Protein AF-A0A7Y3D135-F1 (afdb_monomer_lite)

Foldseek 3Di:
DPPDQLVCLLPDDPCVCVVVVVLVPDDPVVSVVVVVVSVVSNVVSVVVVVVVD

Structure (mmCIF, N/CA/C/O backbone):
data_AF-A0A7Y3D135-F1
#
_entry.id   AF-A0A7Y3D135-F1
#
loop_
_atom_site.group_PDB
_atom_site.id
_atom_site.type_symbol
_atom_site.label_atom_id
_atom_site.label_alt_id
_atom_site.label_comp_id
_atom_site.label_asym_id
_atom_site.label_entity_id
_atom_site.label_seq_id
_atom_site.pdbx_PDB_ins_code
_atom_site.Cartn_x
_atom_site.Cartn_y
_atom_site.Cartn_z
_atom_site.occupancy
_atom_site.B_iso_or_equiv
_atom_site.auth_seq_id
_atom_site.auth_comp_id
_atom_site.auth_asym_id
_atom_site.auth_atom_id
_atom_site.pdbx_PDB_model_num
ATOM 1 N N . LEU A 1 1 ? -8.728 -0.477 -2.353 1.00 78.31 1 LEU A N 1
ATOM 2 C CA . LEU A 1 1 ? -8.598 0.067 -0.979 1.00 78.31 1 LEU A CA 1
ATOM 3 C C . LEU A 1 1 ? -9.559 1.216 -0.676 1.00 78.31 1 LEU A C 1
ATOM 5 O O . LEU A 1 1 ? -9.885 1.396 0.485 1.00 78.31 1 LEU A O 1
ATOM 9 N N . SER A 1 2 ? -10.012 1.997 -1.665 1.00 84.56 2 SER A N 1
ATOM 10 C CA . SER A 1 2 ? -10.995 3.060 -1.404 1.00 84.56 2 SER A CA 1
ATOM 11 C C . SER A 1 2 ? -12.294 2.501 -0.808 1.00 84.56 2 SER A C 1
ATOM 13 O O . SER A 1 2 ? -12.769 1.467 -1.277 1.00 84.56 2 SER A O 1
ATOM 15 N N . GLY A 1 3 ? -12.834 3.174 0.213 1.00 88.56 3 GLY A N 1
ATOM 16 C CA . GLY A 1 3 ? -14.102 2.827 0.867 1.00 88.56 3 GLY A CA 1
ATOM 17 C C . GLY A 1 3 ? -14.111 1.518 1.665 1.00 88.56 3 GLY A C 1
ATOM 18 O O . GLY A 1 3 ? -15.180 1.088 2.078 1.00 88.56 3 GLY A O 1
ATOM 19 N N . GLN A 1 4 ? -12.956 0.879 1.862 1.00 94.56 4 GLN A N 1
ATOM 20 C CA . GLN A 1 4 ? -12.854 -0.389 2.588 1.00 94.56 4 GLN A CA 1
ATOM 21 C C . GLN A 1 4 ? -12.771 -0.177 4.098 1.00 94.56 4 GLN A C 1
ATOM 23 O O . GLN A 1 4 ? -12.292 0.867 4.555 1.00 94.56 4 GLN A O 1
ATOM 28 N N . HIS A 1 5 ? -13.180 -1.185 4.874 1.00 95.62 5 HIS A N 1
ATOM 29 C CA . HIS A 1 5 ? -12.960 -1.136 6.312 1.00 95.62 5 HIS A CA 1
ATOM 30 C C . HIS A 1 5 ? -11.455 -1.164 6.624 1.00 95.62 5 HIS A C 1
ATOM 32 O O . HIS A 1 5 ? -10.670 -1.768 5.888 1.00 95.62 5 HIS A O 1
ATOM 38 N N . PRO A 1 6 ? -11.028 -0.539 7.735 1.00 95.81 6 PRO A N 1
ATOM 39 C CA . PRO A 1 6 ? -9.616 -0.478 8.108 1.00 95.81 6 PRO A CA 1
ATOM 40 C C . PRO A 1 6 ? -8.981 -1.866 8.213 1.00 95.81 6 PRO A C 1
ATOM 42 O O . PRO A 1 6 ? -7.893 -2.080 7.685 1.00 95.81 6 PRO A O 1
ATOM 45 N N . LYS A 1 7 ? -9.696 -2.827 8.811 1.00 96.06 7 LYS A N 1
ATOM 46 C CA . LYS A 1 7 ? -9.274 -4.228 8.894 1.00 96.06 7 LYS A CA 1
ATOM 47 C C . LYS A 1 7 ? -8.967 -4.836 7.520 1.00 96.06 7 LYS A C 1
ATOM 49 O O . LYS A 1 7 ? -7.902 -5.422 7.347 1.00 96.06 7 LYS A O 1
ATOM 54 N N . ASP A 1 8 ? -9.829 -4.611 6.532 1.00 96.75 8 ASP A N 1
ATOM 55 C CA . ASP A 1 8 ? -9.640 -5.142 5.177 1.00 96.75 8 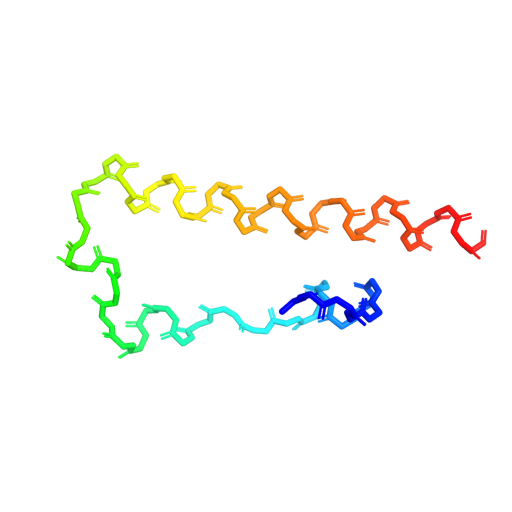ASP A CA 1
ATOM 56 C C . ASP A 1 8 ? -8.411 -4.522 4.496 1.00 96.75 8 ASP A C 1
ATOM 58 O O . ASP A 1 8 ? -7.691 -5.195 3.764 1.00 96.75 8 ASP A O 1
ATOM 62 N N . ILE A 1 9 ? -8.112 -3.243 4.759 1.00 96.81 9 ILE A N 1
ATOM 63 C CA . ILE A 1 9 ? -6.903 -2.578 4.243 1.00 96.81 9 ILE A CA 1
ATOM 64 C C . ILE A 1 9 ? -5.632 -3.173 4.871 1.00 96.81 9 ILE A C 1
ATOM 66 O O . ILE A 1 9 ? -4.616 -3.330 4.186 1.00 96.81 9 ILE A O 1
ATOM 70 N N . ILE A 1 10 ? -5.676 -3.499 6.165 1.00 95.94 10 ILE A N 1
ATOM 71 C CA . ILE A 1 10 ? -4.557 -4.105 6.901 1.00 95.94 10 ILE A CA 1
ATOM 72 C C . ILE A 1 10 ? -4.253 -5.499 6.340 1.00 95.94 10 ILE A C 1
ATOM 74 O O . ILE A 1 10 ? -3.096 -5.798 6.019 1.00 95.94 10 ILE A O 1
ATOM 78 N N . GLU A 1 11 ? -5.296 -6.313 6.175 1.00 96.56 11 GLU A N 1
ATOM 79 C CA . GLU A 1 11 ? -5.214 -7.716 5.753 1.00 96.56 11 GLU A CA 1
ATOM 80 C C . GLU A 1 11 ? -5.058 -7.887 4.235 1.00 96.56 11 GLU A C 1
ATOM 82 O O . GLU A 1 11 ? -4.644 -8.954 3.791 1.00 96.56 11 GLU A O 1
ATOM 87 N N . ALA A 1 12 ? -5.312 -6.843 3.437 1.00 96.56 12 ALA A N 1
ATOM 88 C CA . ALA A 1 12 ? -5.203 -6.907 1.983 1.00 96.56 12 ALA A CA 1
ATOM 89 C C . ALA A 1 12 ? -3.827 -7.415 1.522 1.00 96.56 12 ALA A C 1
ATOM 91 O O . ALA A 1 12 ? -2.786 -6.813 1.830 1.00 96.56 12 ALA A O 1
ATOM 92 N N . ASP A 1 13 ? -3.840 -8.494 0.743 1.00 95.06 13 ASP A N 1
ATOM 93 C CA . ASP A 1 13 ? -2.654 -9.025 0.086 1.00 95.06 13 ASP A CA 1
ATOM 94 C C . ASP A 1 13 ? -2.257 -8.132 -1.097 1.00 95.06 13 ASP A C 1
ATOM 96 O O . ASP A 1 13 ? -3.079 -7.737 -1.924 1.00 95.06 13 ASP A O 1
ATOM 100 N N . MET A 1 14 ? -0.975 -7.784 -1.145 1.00 95.19 14 MET A N 1
ATOM 101 C CA . MET A 1 14 ? -0.378 -6.932 -2.174 1.00 95.19 14 MET A CA 1
ATOM 102 C C . MET A 1 14 ? 0.604 -7.712 -3.057 1.00 95.19 14 MET A C 1
ATOM 104 O O . MET A 1 14 ? 1.271 -7.100 -3.891 1.00 95.19 14 MET A O 1
ATOM 108 N N . GLY A 1 15 ? 0.690 -9.039 -2.896 1.00 94.62 15 GLY A N 1
ATOM 109 C CA . GLY A 1 15 ? 1.534 -9.930 -3.694 1.00 94.62 15 GLY A CA 1
ATOM 110 C C . GLY A 1 15 ? 1.231 -9.862 -5.189 1.00 94.62 15 GLY A C 1
ATOM 111 O O . GLY A 1 15 ? 2.152 -9.947 -5.998 1.00 94.62 15 GLY A O 1
ATOM 112 N N . PHE A 1 16 ? -0.017 -9.546 -5.563 1.00 94.38 16 PHE A N 1
ATOM 113 C CA . PHE A 1 16 ? -0.414 -9.355 -6.962 1.00 94.38 16 PHE A CA 1
ATOM 114 C C . PHE A 1 16 ? 0.460 -8.326 -7.704 1.00 94.38 16 PHE A C 1
ATOM 116 O O . PHE A 1 16 ? 0.615 -8.410 -8.915 1.00 94.38 16 PHE A O 1
ATOM 123 N N . ILE A 1 17 ? 1.039 -7.345 -6.998 1.00 94.75 17 ILE A N 1
ATOM 124 C CA . ILE A 1 17 ? 1.927 -6.326 -7.582 1.00 94.75 17 ILE A CA 1
ATOM 125 C C . ILE A 1 17 ? 3.209 -6.961 -8.131 1.00 94.75 17 ILE A C 1
ATOM 127 O O . ILE A 1 17 ? 3.731 -6.507 -9.152 1.00 94.75 17 ILE A O 1
ATOM 131 N N . ASP A 1 18 ? 3.713 -7.981 -7.441 1.00 93.75 18 ASP A N 1
ATOM 132 C CA . ASP A 1 18 ? 4.858 -8.771 -7.879 1.00 93.75 18 ASP A CA 1
ATOM 133 C C . ASP A 1 18 ? 4.438 -9.769 -8.966 1.00 93.75 18 ASP A C 1
ATOM 135 O O . ASP A 1 18 ? 5.102 -9.858 -9.993 1.00 93.75 18 ASP A O 1
ATOM 139 N N . GLU A 1 19 ? 3.293 -10.437 -8.803 1.00 96.50 19 GLU A N 1
ATOM 140 C CA . GLU A 1 19 ? 2.787 -11.429 -9.766 1.00 96.50 19 GLU A CA 1
ATOM 141 C C . GLU A 1 19 ? 2.539 -10.852 -11.164 1.00 96.50 19 GLU A C 1
ATOM 143 O O . GLU A 1 19 ? 2.836 -11.506 -12.162 1.00 96.50 19 GLU A O 1
ATOM 148 N N . ILE A 1 20 ? 2.020 -9.623 -11.257 1.00 96.06 20 ILE A N 1
ATOM 149 C CA . ILE A 1 20 ? 1.793 -8.959 -12.551 1.00 96.06 20 ILE A CA 1
ATOM 150 C C . ILE A 1 20 ? 3.055 -8.281 -13.109 1.00 96.06 20 ILE A C 1
ATOM 152 O O . ILE A 1 20 ? 2.975 -7.610 -14.137 1.00 96.06 20 ILE A O 1
ATOM 156 N N . GLY A 1 21 ? 4.197 -8.373 -12.417 1.00 94.75 21 GLY A N 1
ATOM 157 C CA . GLY A 1 21 ? 5.452 -7.740 -12.832 1.00 94.75 21 GLY A CA 1
ATOM 158 C C . GLY A 1 21 ? 5.433 -6.208 -12.773 1.00 94.75 21 GLY A C 1
ATOM 159 O O . GLY A 1 21 ? 6.267 -5.548 -13.391 1.00 94.75 21 GLY A O 1
ATOM 160 N N . LEU A 1 22 ? 4.505 -5.588 -12.027 1.00 95.06 22 LEU A N 1
ATOM 161 C CA . LEU A 1 22 ? 4.336 -4.128 -12.043 1.00 95.06 22 LEU A CA 1
ATOM 162 C C . LEU A 1 22 ? 5.617 -3.398 -11.624 1.00 95.06 22 LEU A C 1
A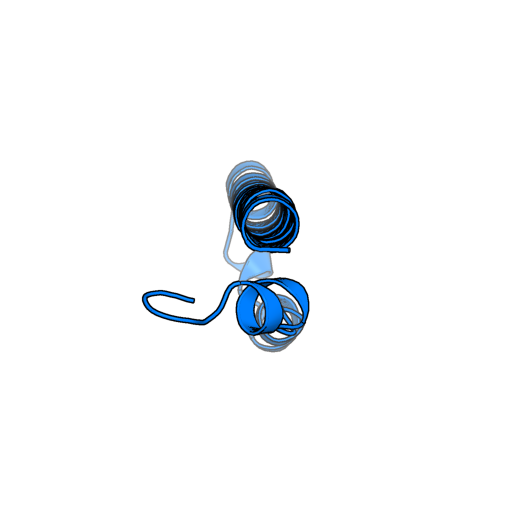TOM 164 O O . LEU A 1 22 ? 5.951 -2.363 -12.200 1.00 95.06 22 LEU A O 1
ATOM 168 N N . LYS A 1 23 ? 6.352 -3.932 -10.641 1.00 93.38 23 LYS A N 1
ATOM 169 C CA . LYS A 1 23 ? 7.615 -3.332 -10.181 1.00 93.38 23 LYS A CA 1
ATOM 170 C C . LYS A 1 23 ? 8.704 -3.358 -11.255 1.00 93.38 23 LYS A C 1
ATOM 172 O O . LYS A 1 23 ? 9.522 -2.445 -11.272 1.00 93.38 23 LYS A O 1
ATOM 177 N N . GLU A 1 24 ? 8.693 -4.338 -12.157 1.00 94.12 24 GLU A N 1
ATOM 178 C CA . GLU A 1 24 ? 9.695 -4.494 -13.224 1.00 94.12 24 GLU A CA 1
ATOM 179 C C . GLU A 1 24 ? 9.558 -3.416 -14.309 1.00 94.12 24 GLU A C 1
ATOM 181 O O . GLU A 1 24 ? 10.535 -3.029 -14.948 1.00 94.12 24 GLU A O 1
ATOM 186 N N . HIS A 1 25 ? 8.354 -2.862 -14.470 1.00 95.12 25 HIS A N 1
ATOM 187 C CA . HIS A 1 25 ? 8.074 -1.752 -15.383 1.00 95.12 25 HIS A CA 1
ATOM 188 C C . HIS A 1 25 ? 8.321 -0.368 -14.765 1.00 95.12 25 HIS A C 1
ATOM 190 O O . HIS A 1 25 ? 8.168 0.661 -15.432 1.00 95.12 25 HIS A O 1
ATOM 196 N N . LEU A 1 26 ? 8.692 -0.313 -13.486 1.00 96.38 26 LEU A N 1
ATOM 197 C CA . LEU A 1 26 ? 8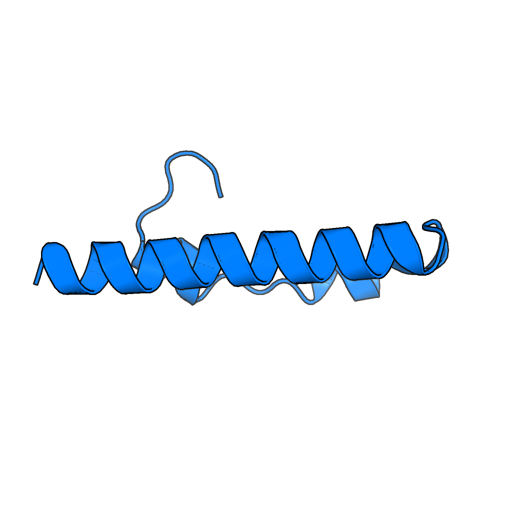.966 0.923 -12.769 1.00 96.38 26 LEU A CA 1
ATOM 198 C C . LEU A 1 26 ? 10.472 1.120 -12.616 1.00 96.38 26 LEU A C 1
ATOM 200 O O . LEU A 1 26 ? 11.225 0.193 -12.333 1.00 96.38 26 LEU A O 1
ATOM 204 N N . SER A 1 27 ? 10.925 2.371 -12.731 1.00 98.19 27 SER A N 1
ATOM 205 C CA . SER A 1 27 ? 12.280 2.695 -12.290 1.00 98.19 27 SER A CA 1
ATOM 206 C C . SER A 1 27 ? 12.428 2.393 -10.790 1.00 98.19 27 SER A C 1
ATOM 208 O O . SER A 1 27 ? 11.433 2.475 -10.058 1.00 98.19 27 SER A O 1
ATOM 210 N N . PRO A 1 28 ? 13.651 2.132 -10.290 1.00 96.00 28 PRO A N 1
ATOM 211 C CA . PRO A 1 28 ? 13.867 1.804 -8.880 1.00 96.00 28 PRO A CA 1
ATOM 212 C C . PRO A 1 28 ? 13.218 2.805 -7.909 1.00 96.00 28 PRO A C 1
ATOM 214 O O . PRO A 1 28 ? 12.538 2.414 -6.963 1.00 96.00 28 PRO A O 1
ATOM 217 N N . THR A 1 29 ? 13.327 4.110 -8.184 1.00 98.06 29 THR A N 1
ATOM 218 C CA . THR A 1 29 ? 12.691 5.163 -7.373 1.00 98.06 29 THR A CA 1
ATOM 219 C C . THR A 1 29 ? 11.167 5.048 -7.346 1.00 98.06 29 THR A C 1
ATOM 221 O O . THR A 1 29 ? 10.550 5.235 -6.298 1.00 98.06 29 THR A O 1
ATOM 224 N N . ARG A 1 30 ? 10.538 4.722 -8.481 1.00 97.75 30 ARG A N 1
AT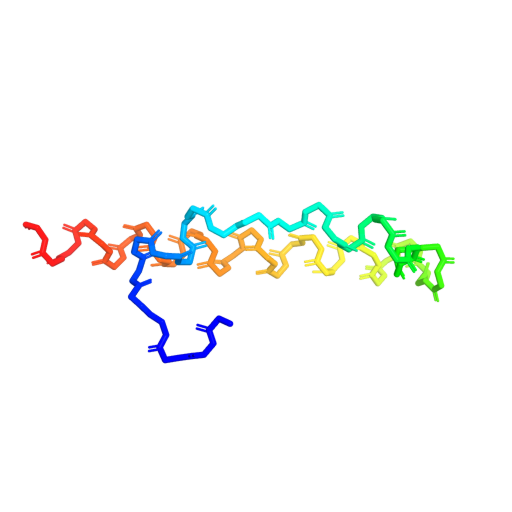OM 225 C CA . ARG A 1 30 ? 9.078 4.586 -8.582 1.00 97.75 30 ARG A CA 1
ATOM 226 C C . ARG A 1 30 ? 8.578 3.320 -7.889 1.00 97.75 30 ARG A C 1
ATOM 228 O O . ARG A 1 30 ? 7.581 3.393 -7.175 1.00 97.75 30 ARG A O 1
ATOM 235 N N . ALA A 1 31 ? 9.282 2.199 -8.041 1.00 97.00 31 ALA A N 1
ATOM 236 C CA . ALA A 1 31 ? 8.963 0.959 -7.335 1.00 97.00 31 ALA A CA 1
ATOM 237 C C . ALA A 1 31 ? 9.044 1.150 -5.809 1.00 97.00 31 ALA A C 1
ATOM 239 O O . ALA A 1 31 ? 8.119 0.788 -5.082 1.00 97.00 31 ALA A O 1
ATOM 240 N N . ASN A 1 32 ? 10.095 1.820 -5.326 1.00 97.00 32 ASN A N 1
ATOM 241 C CA . ASN A 1 32 ? 10.245 2.153 -3.907 1.00 97.00 32 ASN A CA 1
ATOM 242 C C . ASN A 1 32 ? 9.150 3.109 -3.409 1.00 97.00 32 ASN A C 1
ATOM 244 O O . ASN A 1 32 ? 8.645 2.955 -2.292 1.00 97.00 32 ASN A O 1
ATOM 248 N N . GLY A 1 33 ? 8.747 4.072 -4.244 1.00 97.62 33 GLY A N 1
ATOM 249 C CA . GLY A 1 33 ? 7.610 4.951 -3.975 1.00 97.62 33 GLY A CA 1
ATOM 250 C C . GLY A 1 33 ? 6.305 4.171 -3.803 1.00 97.62 33 GLY A C 1
ATOM 251 O O . GLY A 1 33 ? 5.609 4.366 -2.809 1.00 97.62 33 GLY A O 1
ATOM 252 N N . LEU A 1 34 ? 6.010 3.231 -4.706 1.00 96.69 34 LEU A N 1
ATOM 253 C CA . LEU A 1 34 ? 4.832 2.362 -4.620 1.00 96.69 34 LEU A CA 1
ATOM 254 C C . LEU A 1 34 ? 4.800 1.565 -3.309 1.00 96.69 34 LEU A C 1
ATOM 256 O O . LEU A 1 34 ? 3.797 1.592 -2.595 1.00 96.69 34 LEU A O 1
ATOM 260 N N . VAL A 1 35 ? 5.913 0.919 -2.952 1.00 95.25 35 VAL A N 1
ATOM 261 C CA . VAL A 1 35 ? 6.035 0.163 -1.692 1.00 95.25 35 VAL A CA 1
ATOM 262 C C . VAL A 1 35 ? 5.815 1.072 -0.477 1.00 95.25 35 VAL A C 1
ATOM 264 O O . VAL A 1 35 ? 5.106 0.701 0.461 1.00 95.25 35 VAL A O 1
ATOM 267 N N . SER A 1 36 ? 6.370 2.285 -0.502 1.00 97.88 36 SER A N 1
ATOM 268 C CA . SER A 1 36 ? 6.222 3.256 0.588 1.00 97.88 36 SER A CA 1
ATOM 269 C C . SER A 1 36 ? 4.777 3.740 0.745 1.00 97.88 36 SER A C 1
ATOM 271 O O . SER A 1 36 ? 4.285 3.819 1.871 1.00 97.88 36 SER A O 1
ATOM 273 N N . MET A 1 37 ? 4.072 3.995 -0.364 1.00 97.12 37 MET A N 1
ATOM 274 C CA . MET A 1 37 ? 2.656 4.384 -0.342 1.00 97.12 37 MET A CA 1
ATOM 275 C C . MET A 1 37 ? 1.772 3.279 0.242 1.00 97.12 37 MET A C 1
ATOM 277 O O . MET A 1 37 ? 0.931 3.548 1.097 1.00 97.12 37 MET A O 1
ATOM 281 N N . ILE A 1 38 ? 1.990 2.022 -0.155 1.00 96.25 38 ILE A N 1
ATOM 282 C CA . ILE A 1 38 ? 1.245 0.874 0.387 1.00 96.25 38 ILE A CA 1
ATOM 283 C C . ILE A 1 38 ? 1.471 0.753 1.896 1.00 96.25 38 ILE A C 1
ATOM 285 O O . ILE A 1 38 ? 0.516 0.591 2.658 1.00 96.25 38 ILE A O 1
ATOM 289 N N . LYS A 1 39 ? 2.725 0.889 2.345 1.00 96.88 39 LYS A N 1
ATOM 290 C CA . LYS A 1 39 ? 3.064 0.882 3.772 1.00 96.88 39 LYS A CA 1
ATOM 291 C C . LYS A 1 39 ? 2.346 2.001 4.530 1.00 96.88 39 LYS A C 1
ATOM 293 O O . LYS A 1 39 ? 1.790 1.739 5.593 1.00 96.88 39 LYS A O 1
ATOM 298 N N . GLN A 1 40 ? 2.329 3.222 3.993 1.00 97.44 40 GLN A N 1
ATOM 299 C CA . GLN A 1 40 ? 1.623 4.353 4.605 1.00 97.44 40 GLN A CA 1
ATOM 300 C C . GLN A 1 40 ? 0.115 4.102 4.712 1.00 97.44 40 GLN A C 1
ATOM 302 O O . GLN A 1 40 ? -0.455 4.329 5.776 1.00 97.44 40 GLN A O 1
ATOM 307 N N . LEU A 1 41 ? -0.520 3.570 3.663 1.00 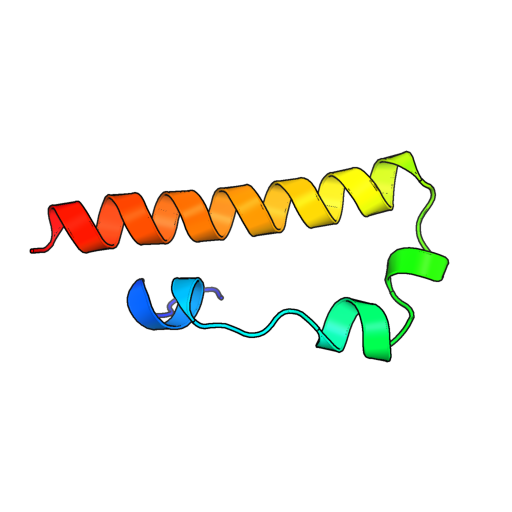97.06 41 LEU A N 1
ATOM 308 C CA . LEU A 1 41 ? -1.948 3.237 3.685 1.00 97.06 41 LEU A CA 1
ATOM 309 C C . LEU A 1 41 ? -2.279 2.210 4.777 1.00 97.06 41 LEU A C 1
ATOM 311 O O . LEU A 1 41 ? -3.224 2.414 5.538 1.00 97.06 41 LEU A O 1
ATOM 315 N N . LYS A 1 42 ? -1.478 1.142 4.903 1.00 96.50 42 LYS A N 1
ATOM 316 C CA . LYS A 1 42 ? -1.663 0.144 5.969 1.00 96.50 42 LYS A CA 1
ATOM 317 C C . LYS A 1 42 ? -1.440 0.735 7.360 1.00 96.50 42 LYS A C 1
ATOM 319 O O . LYS A 1 42 ? -2.220 0.457 8.264 1.00 96.50 42 LYS A O 1
ATOM 324 N N . LEU A 1 43 ? -0.425 1.584 7.535 1.00 97.00 43 LEU A N 1
ATOM 325 C CA . LEU A 1 43 ? -0.174 2.268 8.809 1.00 97.00 43 LEU A CA 1
ATOM 326 C C . LEU A 1 43 ? -1.345 3.171 9.220 1.00 97.00 43 LEU A C 1
ATOM 328 O O . LEU A 1 43 ? -1.748 3.145 10.381 1.00 97.00 43 LEU A O 1
ATOM 332 N N . TYR A 1 44 ? -1.921 3.928 8.283 1.00 96.12 44 TYR A N 1
ATOM 333 C CA . TYR A 1 44 ? -3.107 4.738 8.565 1.00 96.12 44 TYR A CA 1
ATOM 334 C C . TYR A 1 44 ? -4.321 3.885 8.929 1.00 96.12 44 TYR A C 1
ATOM 336 O O . TYR A 1 44 ? -5.038 4.227 9.867 1.00 96.12 44 TYR A O 1
ATOM 344 N N . ALA A 1 45 ? -4.519 2.752 8.253 1.00 96.06 45 ALA A N 1
ATOM 345 C CA . ALA A 1 45 ? -5.590 1.825 8.594 1.00 96.06 45 ALA A CA 1
ATOM 346 C C . ALA A 1 45 ? -5.426 1.238 10.008 1.00 96.06 45 ALA A C 1
ATOM 348 O O . ALA A 1 45 ? -6.406 1.181 10.744 1.00 96.06 45 ALA A O 1
ATOM 349 N N . ILE A 1 46 ? -4.202 0.885 10.427 1.00 96.19 46 ILE A N 1
ATOM 350 C CA . ILE A 1 46 ? -3.914 0.441 11.806 1.00 96.19 46 ILE A CA 1
ATOM 351 C C . ILE A 1 46 ? -4.264 1.541 12.811 1.00 96.19 46 ILE A C 1
ATOM 353 O O . ILE A 1 46 ? -4.986 1.283 13.770 1.00 96.19 46 ILE A O 1
ATOM 357 N N . ALA A 1 47 ? -3.778 2.766 12.592 1.00 95.69 47 ALA A N 1
ATOM 358 C CA . ALA A 1 47 ? -4.038 3.881 13.502 1.00 95.69 47 ALA A CA 1
ATOM 359 C C . ALA A 1 47 ? -5.544 4.140 13.664 1.00 95.69 47 ALA A C 1
ATOM 361 O O . ALA A 1 47 ? -6.030 4.305 14.782 1.00 95.69 47 ALA A O 1
ATOM 362 N N . TYR A 1 48 ? -6.286 4.109 12.558 1.00 94.75 48 TYR A N 1
ATOM 363 C CA . TYR A 1 48 ? -7.726 4.326 12.564 1.00 94.75 48 TYR A CA 1
ATOM 364 C C . TYR A 1 48 ? -8.503 3.148 13.182 1.00 94.75 48 TYR A C 1
ATOM 366 O O . TYR A 1 48 ? -9.439 3.370 13.945 1.00 94.75 48 TYR A O 1
ATOM 374 N N . GLN A 1 49 ? -8.087 1.897 12.941 1.00 93.19 49 GLN A N 1
ATOM 375 C CA . GLN A 1 49 ? -8.664 0.709 13.588 1.00 93.19 49 GLN A CA 1
ATOM 376 C C . GLN A 1 49 ? -8.510 0.755 15.115 1.00 93.19 49 GLN A C 1
ATOM 378 O O . GLN A 1 49 ? -9.434 0.368 15.825 1.00 93.19 49 GLN A O 1
ATOM 383 N N . THR A 1 50 ? -7.367 1.240 15.609 1.00 91.50 50 THR A N 1
ATOM 384 C CA . THR A 1 50 ? -7.113 1.420 17.046 1.00 91.50 50 THR A CA 1
ATOM 385 C C . THR A 1 50 ? -7.938 2.561 17.645 1.00 91.50 50 THR A C 1
ATOM 387 O O . THR A 1 50 ? -8.323 2.472 18.800 1.00 91.50 50 THR A O 1
ATOM 390 N N . GLN A 1 51 ? -8.232 3.624 16.886 1.00 85.56 51 GLN A N 1
ATOM 391 C CA . GLN A 1 51 ? -9.086 4.732 17.350 1.00 85.56 51 GLN A CA 1
ATOM 392 C C . GLN A 1 51 ? -10.579 4.381 17.417 1.00 85.56 51 GLN A C 1
ATOM 394 O O . GLN A 1 51 ? -11.316 5.022 18.159 1.00 85.56 51 GLN A O 1
ATOM 399 N N . LEU A 1 52 ? -11.034 3.418 16.612 1.00 72.56 52 LEU A N 1
ATOM 400 C CA . LEU A 1 52 ? -12.416 2.927 16.623 1.00 72.56 52 LEU A CA 1
ATOM 401 C C . LEU A 1 52 ? -12.690 1.888 17.723 1.00 72.56 52 LEU A C 1
ATOM 403 O O . LEU A 1 52 ? -13.856 1.573 17.959 1.00 72.56 52 LEU A O 1
ATOM 407 N N . GLY A 1 53 ? -11.632 1.312 18.304 1.00 57.09 53 GLY A N 1
ATOM 408 C CA . GLY A 1 53 ? -11.691 0.276 19.339 1.00 57.09 53 GLY A CA 1
ATOM 409 C C . GLY A 1 53 ? -11.781 0.826 20.753 1.00 57.09 53 GLY A C 1
ATOM 410 O O . GLY A 1 53 ? -11.290 1.951 20.992 1.00 57.09 53 GLY A O 1
#

Secondary structure (DSSP, 8-state):
-TT--HHHHHH---THHHHTTGGGGS-HHHHHHHHHHHHHHHHHHHHHHHH--

Sequence (53 aa):
LSGQHPKDIIEADMGFIDEIGLKEHLSPTRANGLVSMIKQLKLYAIAYQTQLG

pLDDT: mean 93.84, std 6.89, range [57.09, 98.19]

Radius of gyration: 12.78 Å; chai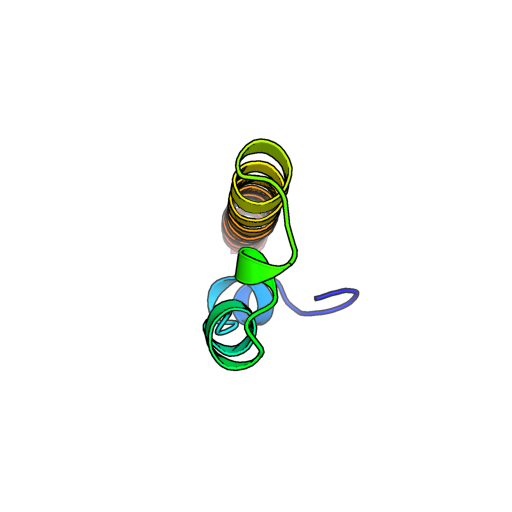ns: 1; bounding box: 28×17×35 Å